Protein AF-A0A8B3N8U2-F1 (afdb_monomer_lite)

Radius of gyration: 18.82 Å; chains: 1; bounding box: 38×41×42 Å

Foldseek 3Di:
DDDPPPPQKDWPQADPPRDTDIDGFDWDDDPNDTGTPDDPVDDDDDDPPPDDDDFFAFDPDVVSVRDRDPDDDDD

Structure (mmCIF, N/CA/C/O backbone):
data_AF-A0A8B3N8U2-F1
#
_entry.id   AF-A0A8B3N8U2-F1
#
loop_
_atom_site.group_PDB
_atom_site.id
_atom_site.type_symbol
_atom_site.label_atom_id
_atom_site.label_alt_id
_atom_site.label_comp_id
_atom_site.label_asym_id
_atom_site.label_entity_id
_atom_site.label_seq_id
_atom_site.pdbx_PDB_ins_code
_atom_site.Cartn_x
_atom_site.Cartn_y
_atom_site.Cartn_z
_atom_site.occupancy
_atom_site.B_iso_or_equiv
_atom_site.auth_seq_id
_atom_site.auth_comp_id
_atom_site.auth_asym_id
_atom_site.auth_atom_id
_atom_site.pdbx_PDB_model_num
ATOM 1 N N . THR A 1 1 ? 8.386 28.192 12.763 1.00 37.44 1 THR A N 1
ATOM 2 C CA . THR A 1 1 ? 7.112 27.704 12.194 1.00 37.44 1 THR A CA 1
ATOM 3 C C . THR A 1 1 ? 7.442 26.729 11.083 1.00 37.44 1 THR A C 1
ATOM 5 O O . THR A 1 1 ? 7.883 27.151 10.028 1.00 37.44 1 THR A O 1
ATOM 8 N N . GLY A 1 2 ? 7.350 25.425 11.340 1.00 41.88 2 GLY A N 1
ATOM 9 C CA . GLY A 1 2 ? 7.742 24.422 10.345 1.00 41.88 2 GLY A CA 1
ATOM 10 C C . GLY A 1 2 ? 8.028 23.072 10.979 1.00 41.88 2 GLY A C 1
ATOM 11 O O . GLY A 1 2 ? 9.169 22.779 11.305 1.00 41.88 2 GLY A O 1
ATOM 12 N N . LEU A 1 3 ? 6.975 22.289 11.198 1.00 42.34 3 LEU A N 1
ATOM 13 C CA . LEU A 1 3 ? 7.068 20.849 11.422 1.00 42.34 3 LEU A CA 1
ATOM 14 C C . LEU A 1 3 ? 5.661 20.277 11.256 1.00 42.34 3 LEU A C 1
ATOM 16 O O . LEU A 1 3 ? 4.902 20.139 12.213 1.00 42.34 3 LEU A O 1
ATOM 20 N N . MET A 1 4 ? 5.281 19.991 10.011 1.00 44.97 4 MET A N 1
ATOM 21 C CA . MET A 1 4 ? 4.219 19.020 9.783 1.00 44.97 4 MET A CA 1
ATOM 22 C C . MET A 1 4 ? 4.811 17.649 10.103 1.00 44.97 4 MET A C 1
ATOM 24 O O . MET A 1 4 ? 5.299 16.953 9.223 1.00 44.97 4 MET A O 1
ATOM 28 N N . THR A 1 5 ? 4.796 17.276 11.384 1.00 49.25 5 THR A N 1
ATOM 29 C CA . THR A 1 5 ? 4.868 15.863 11.770 1.00 49.25 5 THR A CA 1
ATOM 30 C C . THR A 1 5 ? 3.487 15.264 11.485 1.00 49.25 5 THR A C 1
ATOM 32 O O . THR A 1 5 ? 2.684 14.968 12.366 1.00 49.25 5 THR A O 1
ATOM 35 N N . THR A 1 6 ? 3.099 15.246 10.213 1.00 51.84 6 THR A N 1
ATOM 36 C CA . THR A 1 6 ? 1.831 14.638 9.831 1.00 51.84 6 THR A CA 1
ATOM 37 C C . THR A 1 6 ? 2.124 13.158 9.741 1.00 51.84 6 THR A C 1
ATOM 39 O O . THR A 1 6 ? 2.688 12.702 8.757 1.00 51.84 6 THR A O 1
ATOM 42 N N . GLY A 1 7 ? 1.811 12.412 10.801 1.00 56.38 7 GLY A N 1
ATOM 43 C CA . GLY A 1 7 ? 1.741 10.961 10.704 1.00 56.38 7 GLY A CA 1
ATOM 44 C C . GLY A 1 7 ? 0.756 10.619 9.590 1.00 56.38 7 GLY A C 1
ATOM 45 O O . GLY A 1 7 ? -0.451 10.754 9.781 1.00 56.38 7 GLY A O 1
ATOM 46 N N . GLU A 1 8 ? 1.279 10.246 8.421 1.00 70.25 8 GLU A N 1
ATOM 47 C CA . GLU A 1 8 ? 0.520 9.830 7.230 1.00 70.25 8 GLU A CA 1
ATOM 48 C C . GLU A 1 8 ? -0.420 8.661 7.556 1.00 70.25 8 GLU A C 1
ATOM 50 O O . GLU A 1 8 ? -1.484 8.504 6.952 1.00 70.25 8 GLU A O 1
ATOM 55 N N . VAL A 1 9 ? -0.060 7.900 8.595 1.00 84.12 9 VAL A N 1
ATOM 56 C CA . VAL A 1 9 ? -0.852 6.837 9.199 1.00 84.12 9 VAL A CA 1
ATOM 57 C C . VAL A 1 9 ? -1.026 7.112 10.689 1.00 84.12 9 VAL A C 1
ATOM 59 O O . VAL A 1 9 ? -0.058 7.362 11.410 1.00 84.12 9 VAL A O 1
ATOM 62 N N . ARG A 1 10 ? -2.262 7.019 11.180 1.00 90.62 10 ARG A N 1
ATOM 63 C CA . ARG A 1 10 ? -2.574 7.106 12.609 1.00 90.62 10 ARG A CA 1
ATOM 64 C C . ARG A 1 10 ? -3.371 5.892 13.061 1.00 90.62 10 ARG A C 1
ATOM 66 O O . ARG A 1 10 ? -4.423 5.600 12.502 1.00 90.62 10 ARG A O 1
ATOM 73 N N . TYR A 1 11 ? -2.914 5.244 14.127 1.00 91.75 11 TYR A N 1
ATOM 74 C CA . TYR A 1 11 ? -3.685 4.203 14.800 1.00 91.75 11 TYR A CA 1
ATOM 75 C C . TYR A 1 11 ? -4.909 4.810 15.505 1.00 91.75 11 TYR A C 1
ATOM 77 O O . TYR A 1 11 ? -4.783 5.754 16.291 1.00 91.75 11 TYR A O 1
ATOM 85 N N . GLY A 1 12 ? -6.093 4.295 15.182 1.00 90.69 12 GLY A N 1
ATOM 86 C CA . GLY A 1 12 ? -7.382 4.730 15.723 1.00 90.69 12 GLY A CA 1
ATOM 87 C C . GLY A 1 12 ? -7.885 3.879 16.890 1.00 90.69 12 GLY A C 1
ATOM 88 O O . GLY A 1 12 ? -8.755 4.335 17.627 1.00 90.69 12 GLY A O 1
ATOM 89 N N . GLY A 1 13 ? -7.333 2.677 17.080 1.00 94.06 13 GLY A N 1
ATOM 90 C CA . GLY A 1 13 ? -7.740 1.737 18.124 1.00 94.06 13 GLY A CA 1
ATOM 91 C C . GLY A 1 13 ? -8.144 0.373 17.570 1.00 94.06 13 GLY A C 1
ATOM 92 O O . GLY A 1 13 ? -7.988 0.094 16.383 1.00 94.06 13 GLY A O 1
ATOM 93 N N . THR A 1 14 ? -8.684 -0.470 18.448 1.00 94.69 14 THR A N 1
ATOM 94 C CA . THR A 1 14 ? -9.229 -1.790 18.102 1.00 94.69 14 THR A CA 1
ATOM 95 C C . THR A 1 14 ? -10.733 -1.801 18.360 1.00 94.69 14 THR A C 1
ATOM 97 O O . THR A 1 14 ? -11.181 -1.413 19.440 1.00 94.69 14 THR A O 1
ATOM 100 N N . LEU A 1 15 ? -11.512 -2.237 17.373 1.00 91.69 15 LEU A N 1
ATOM 101 C CA . LEU A 1 15 ? -12.949 -2.480 17.494 1.00 91.69 15 LEU A CA 1
ATOM 102 C C . LEU A 1 15 ? -13.222 -3.909 17.994 1.00 91.69 15 LEU A C 1
ATOM 104 O O . LEU A 1 15 ? -12.330 -4.756 18.071 1.00 91.69 15 LEU A O 1
ATOM 108 N N . GLY A 1 16 ? -14.484 -4.196 18.320 1.00 89.06 16 GLY A N 1
ATOM 109 C CA . GLY A 1 16 ? -14.913 -5.543 18.701 1.00 89.06 16 GLY A CA 1
ATOM 110 C C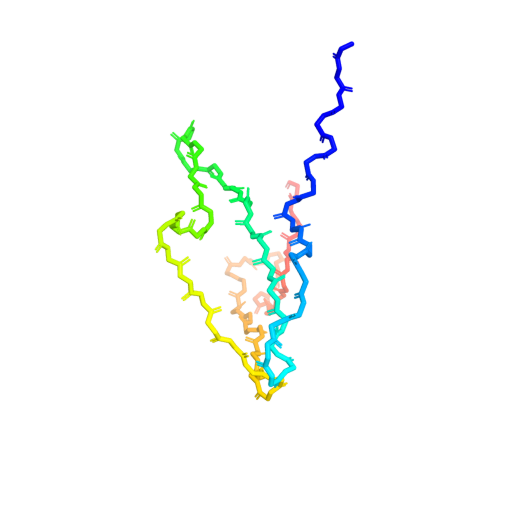 . GLY A 1 16 ? -14.521 -6.593 17.652 1.00 89.06 16 GLY A C 1
ATOM 111 O O . GLY A 1 16 ? -14.591 -6.339 16.453 1.00 89.06 16 GLY A O 1
ATOM 112 N N . GLY A 1 17 ? -14.087 -7.770 18.112 1.00 85.81 17 GLY A N 1
ATOM 113 C CA . GLY A 1 17 ? -13.605 -8.842 17.232 1.00 85.81 17 GLY A CA 1
ATOM 114 C C . GLY A 1 17 ? -12.140 -8.716 16.796 1.00 85.81 17 GLY A C 1
ATOM 115 O O . GLY A 1 17 ? -11.713 -9.478 15.937 1.00 85.81 17 GLY A O 1
ATOM 116 N N . GLY A 1 18 ? -11.368 -7.790 17.382 1.00 88.19 18 GLY A N 1
ATOM 117 C CA . GLY A 1 18 ? -9.926 -7.663 17.126 1.00 88.19 18 GLY A CA 1
ATOM 118 C C . GLY A 1 18 ? -9.578 -6.910 15.839 1.00 88.19 18 GLY A C 1
ATOM 119 O O . GLY A 1 18 ? -8.464 -7.034 15.342 1.00 88.19 18 GLY A O 1
ATOM 120 N N . ILE A 1 19 ? -10.522 -6.144 15.286 1.00 92.44 19 ILE A N 1
ATOM 121 C CA . ILE A 1 19 ? -10.302 -5.354 14.071 1.00 92.44 19 ILE A CA 1
ATOM 122 C C . ILE A 1 19 ? -9.570 -4.068 14.444 1.00 92.44 19 ILE A C 1
ATOM 124 O O . ILE A 1 19 ? -10.121 -3.206 15.131 1.00 92.44 19 ILE A O 1
ATOM 128 N N . GLU A 1 20 ? -8.341 -3.921 13.971 1.00 93.62 20 GLU A N 1
ATOM 129 C CA . GLU A 1 20 ? -7.582 -2.684 14.115 1.00 93.62 20 GLU A CA 1
ATOM 130 C C . GLU A 1 20 ? -8.053 -1.624 13.118 1.00 93.62 20 GLU A C 1
ATOM 132 O O . GLU A 1 20 ? -8.280 -1.901 11.940 1.00 93.62 20 GLU A O 1
ATOM 137 N N . VAL A 1 21 ? -8.169 -0.385 13.591 1.00 93.94 21 VAL A N 1
ATOM 138 C CA . VAL A 1 21 ? -8.563 0.762 12.774 1.00 93.94 21 VAL A CA 1
ATOM 139 C C . VAL A 1 21 ? -7.368 1.675 12.584 1.00 93.94 21 VAL A C 1
ATOM 141 O O . VAL A 1 21 ? -6.769 2.157 13.546 1.00 93.94 21 VAL A O 1
ATOM 144 N N . TRP A 1 22 ? -7.075 1.969 11.323 1.00 92.88 22 TRP A N 1
ATOM 145 C CA . TRP A 1 22 ? -6.004 2.861 10.907 1.00 92.88 22 TRP A CA 1
ATOM 146 C C . TRP A 1 22 ? -6.591 3.999 10.072 1.00 92.88 22 TRP A C 1
ATOM 148 O O . TRP A 1 22 ? -7.423 3.777 9.195 1.00 92.88 22 TRP A O 1
ATOM 158 N N . 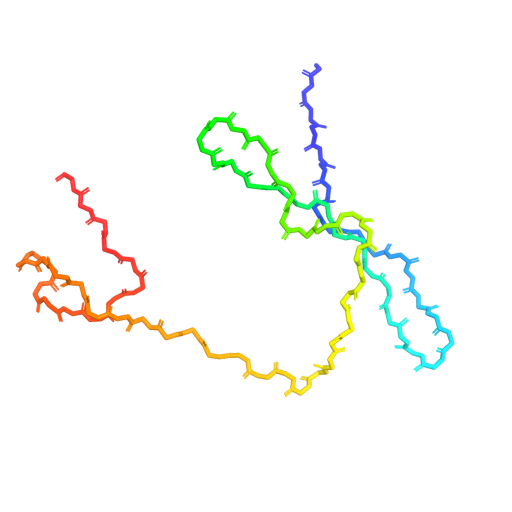VAL A 1 23 ? -6.168 5.231 10.350 1.00 92.31 23 VAL A N 1
ATOM 159 C CA . VAL A 1 23 ? -6.518 6.418 9.566 1.00 92.31 23 VAL A CA 1
ATOM 160 C C . VAL A 1 23 ? -5.346 6.735 8.646 1.00 92.31 23 VAL A C 1
ATOM 162 O O . VAL A 1 23 ? -4.272 7.088 9.130 1.00 92.31 23 VAL A O 1
ATOM 165 N N . TYR A 1 24 ? -5.564 6.623 7.337 1.00 91.12 24 TYR A N 1
ATOM 166 C CA . TYR A 1 24 ? -4.577 6.901 6.293 1.00 91.12 24 TYR A CA 1
ATOM 167 C C . TYR A 1 24 ? -4.911 8.227 5.598 1.00 91.12 24 TYR A C 1
ATOM 169 O O . TYR A 1 24 ? -6.030 8.406 5.118 1.00 91.12 24 TYR A O 1
ATOM 177 N N . LYS A 1 25 ? -3.977 9.185 5.596 1.00 8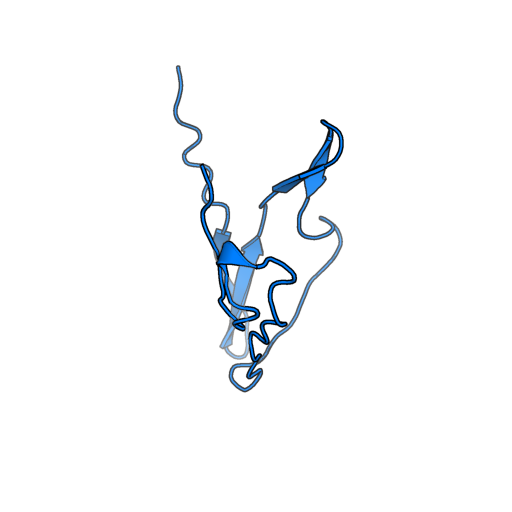9.94 25 LYS A N 1
ATOM 178 C CA . LYS A 1 25 ? -4.169 10.543 5.038 1.00 89.94 25 LYS A CA 1
ATOM 179 C C . LYS A 1 25 ? -3.008 10.991 4.150 1.00 89.94 25 LYS A C 1
ATOM 181 O O . LYS A 1 25 ? -2.688 12.177 4.087 1.00 89.94 25 LYS A O 1
ATOM 186 N N . ASP A 1 26 ? -2.381 10.033 3.491 1.00 90.38 26 ASP A N 1
ATOM 187 C CA . ASP A 1 26 ? -1.287 10.287 2.568 1.00 90.38 26 ASP A CA 1
ATOM 188 C C . ASP A 1 26 ? -1.785 10.890 1.242 1.00 90.38 26 ASP A C 1
ATOM 190 O O . ASP A 1 26 ? -2.950 10.727 0.846 1.00 90.38 26 ASP A O 1
ATOM 194 N N . TYR A 1 27 ? -0.896 11.587 0.543 1.00 91.31 27 TYR A N 1
ATOM 195 C CA . TYR A 1 27 ? -1.176 12.248 -0.723 1.00 91.31 27 TYR A CA 1
ATOM 196 C C . TYR A 1 27 ? -0.007 12.119 -1.699 1.00 91.31 27 TYR A C 1
ATOM 198 O O . TYR A 1 27 ? 1.154 12.014 -1.322 1.00 91.31 27 TYR A O 1
ATOM 206 N N . TYR A 1 28 ? -0.319 12.186 -2.986 1.00 90.31 28 TYR A N 1
ATOM 207 C CA . TYR A 1 28 ? 0.663 12.243 -4.058 1.00 90.31 28 TYR A CA 1
ATOM 208 C C . TYR A 1 28 ? 0.372 13.437 -4.965 1.00 90.31 28 TYR A C 1
ATOM 210 O O . TYR A 1 28 ? -0.760 13.915 -5.060 1.00 90.31 28 TYR A O 1
ATOM 218 N N . THR A 1 29 ? 1.404 13.942 -5.634 1.00 94.56 29 THR A N 1
ATOM 219 C CA . THR A 1 29 ? 1.265 15.073 -6.556 1.00 94.56 29 THR A CA 1
ATOM 220 C C . THR A 1 29 ? 1.280 14.563 -7.987 1.00 94.56 29 THR A C 1
ATOM 222 O O . THR A 1 29 ? 2.248 13.937 -8.412 1.00 94.56 29 THR A O 1
ATOM 225 N N . VAL A 1 30 ? 0.236 14.878 -8.753 1.00 91.75 30 VAL A N 1
ATOM 226 C CA . VAL A 1 30 ? 0.183 14.626 -10.200 1.00 91.75 30 VAL A CA 1
ATOM 227 C C . VAL A 1 30 ? -0.241 15.896 -10.909 1.00 91.75 30 VAL A C 1
ATOM 229 O O . VAL A 1 30 ? -1.208 16.547 -10.521 1.00 91.75 30 VAL A O 1
ATOM 232 N N . ASN A 1 31 ? 0.509 16.266 -11.950 1.00 94.00 31 ASN A N 1
ATOM 233 C CA . ASN A 1 31 ? 0.274 17.473 -12.747 1.00 94.00 31 ASN A CA 1
ATOM 234 C C . ASN A 1 31 ? 0.172 18.755 -11.896 1.00 94.00 31 ASN A C 1
ATOM 236 O O . ASN A 1 31 ? -0.637 19.634 -12.177 1.00 94.00 31 ASN A O 1
ATOM 240 N N . GLY A 1 32 ? 0.967 18.844 -10.823 1.00 92.00 32 GLY A N 1
ATOM 241 C CA . GLY A 1 32 ? 0.967 19.982 -9.896 1.00 92.00 32 GLY A CA 1
ATOM 242 C C . GLY A 1 32 ? -0.212 20.025 -8.917 1.00 92.00 32 GLY A C 1
ATOM 243 O O . GLY A 1 32 ? -0.270 20.932 -8.092 1.00 92.00 32 GLY A O 1
ATOM 244 N N . SER A 1 33 ? -1.127 19.054 -8.970 1.00 93.19 33 SER A N 1
ATOM 245 C CA . SER A 1 33 ? -2.254 18.942 -8.044 1.00 93.19 33 SER A CA 1
ATOM 246 C C . SER A 1 33 ? -1.988 17.894 -6.965 1.00 93.19 33 SER A C 1
ATOM 248 O O . SER A 1 33 ? -1.547 16.780 -7.262 1.00 93.19 33 SER A O 1
ATOM 250 N N . VAL A 1 34 ? -2.292 18.245 -5.713 1.00 92.00 34 VAL A N 1
ATOM 251 C CA . VAL A 1 34 ? -2.239 17.330 -4.567 1.00 92.00 34 VAL A CA 1
ATOM 252 C C . VAL A 1 34 ? -3.476 16.437 -4.587 1.00 92.00 34 VAL A C 1
ATOM 254 O O . VAL A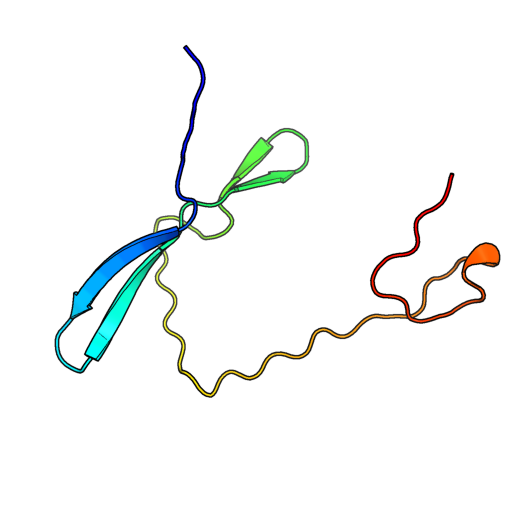 1 34 ? -4.604 16.922 -4.503 1.00 92.00 34 VAL A O 1
ATOM 257 N N . THR A 1 35 ? -3.259 15.129 -4.687 1.00 91.62 35 THR A N 1
ATOM 258 C CA . THR A 1 35 ? -4.308 14.111 -4.789 1.00 91.62 35 THR A CA 1
ATOM 259 C C . THR A 1 35 ? -4.198 13.140 -3.615 1.00 91.62 35 THR A C 1
ATOM 261 O O . THR A 1 35 ? -3.098 12.671 -3.324 1.00 91.62 35 THR A O 1
ATOM 264 N N . PRO A 1 36 ? -5.297 12.818 -2.912 1.00 90.75 36 PRO A N 1
ATOM 265 C CA . PRO A 1 36 ? -5.242 11.841 -1.831 1.00 90.75 36 PRO A CA 1
ATOM 266 C C . PRO A 1 36 ? -4.972 10.434 -2.387 1.00 90.75 36 PRO A C 1
ATOM 268 O O . PRO A 1 36 ? -5.542 10.056 -3.410 1.00 90.75 36 PRO A O 1
ATOM 271 N N . PHE A 1 37 ? -4.137 9.641 -1.704 1.00 90.56 37 PHE A N 1
ATOM 272 C CA . PHE A 1 37 ? -3.856 8.254 -2.113 1.00 90.56 37 PHE A CA 1
ATOM 273 C C . PHE A 1 37 ? -5.092 7.344 -2.035 1.00 90.56 37 PHE A C 1
ATOM 275 O O . PHE A 1 37 ? -5.224 6.397 -2.806 1.00 90.56 37 PHE A O 1
ATOM 282 N N . MET A 1 38 ? -5.995 7.628 -1.095 1.00 90.75 38 MET A N 1
ATOM 283 C CA . MET A 1 38 ? -7.279 6.951 -0.927 1.00 90.75 38 MET A CA 1
ATOM 284 C C . MET A 1 38 ? -8.380 8.006 -0.832 1.00 90.75 38 MET A C 1
ATOM 286 O O . MET A 1 38 ? -8.198 9.043 -0.193 1.00 90.75 38 MET A O 1
ATOM 290 N N . SER A 1 39 ? -9.536 7.746 -1.444 1.00 92.25 39 SER A N 1
ATOM 291 C CA . SER A 1 39 ? -10.720 8.592 -1.272 1.00 92.25 39 SER A CA 1
ATOM 292 C C . SER A 1 39 ? -11.039 8.752 0.225 1.00 92.25 39 SER A C 1
ATOM 294 O O . SER A 1 39 ? -11.179 7.748 0.922 1.00 92.25 39 SER A O 1
ATOM 296 N N . PRO A 1 40 ? -11.229 9.984 0.742 1.00 90.31 40 PRO A N 1
ATOM 297 C CA . PRO A 1 40 ? -11.575 10.206 2.151 1.00 90.31 40 PRO A CA 1
ATOM 298 C C . PRO A 1 40 ? -12.923 9.611 2.587 1.00 90.31 40 PRO A C 1
ATOM 300 O O . PRO A 1 40 ? -13.270 9.688 3.764 1.00 90.31 40 PRO A O 1
ATOM 303 N N . LYS A 1 41 ? -13.718 9.103 1.639 1.00 94.44 41 LYS A N 1
ATOM 304 C CA . LYS A 1 41 ? -15.031 8.492 1.874 1.00 94.44 41 LYS A CA 1
ATOM 305 C C . LYS A 1 41 ? -14.978 6.963 1.873 1.00 94.44 41 LYS A C 1
ATOM 307 O O . LYS A 1 41 ? -15.992 6.338 2.174 1.00 94.44 41 LYS A O 1
ATOM 312 N N . ASP A 1 42 ? -13.829 6.382 1.543 1.00 95.00 42 ASP A N 1
ATOM 313 C CA . ASP A 1 42 ? -13.688 4.947 1.335 1.00 95.00 42 ASP A CA 1
ATOM 314 C C . ASP A 1 42 ? -13.045 4.292 2.560 1.00 95.00 42 ASP A C 1
ATOM 316 O O . ASP A 1 42 ? -12.258 4.902 3.286 1.00 95.00 42 ASP A O 1
ATOM 320 N N . VAL A 1 43 ? -13.383 3.021 2.782 1.00 94.06 43 VAL A N 1
ATOM 321 C CA . VAL A 1 43 ? -12.796 2.184 3.832 1.00 94.06 43 VAL A CA 1
ATOM 322 C C . VAL A 1 43 ? -12.329 0.886 3.194 1.00 94.06 43 VAL A C 1
ATOM 324 O O . VAL A 1 43 ? -13.106 0.204 2.526 1.00 94.06 43 VAL A O 1
ATOM 327 N N . VAL A 1 44 ? -11.065 0.531 3.416 1.00 93.44 44 VAL A N 1
ATOM 328 C CA . VAL A 1 44 ? -10.478 -0.720 2.928 1.00 93.44 44 VAL A CA 1
ATOM 329 C C . VAL A 1 44 ? -10.320 -1.689 4.090 1.00 93.44 44 VAL A C 1
ATOM 331 O O . VAL A 1 44 ? -9.685 -1.374 5.093 1.00 93.44 44 VAL A O 1
ATOM 334 N N . LEU A 1 45 ? -10.879 -2.887 3.930 1.00 92.88 45 LEU A N 1
ATOM 335 C CA . LEU A 1 45 ? -10.666 -4.013 4.832 1.00 92.88 45 LEU A CA 1
ATOM 336 C C . LEU A 1 45 ? -9.663 -4.972 4.192 1.00 92.88 45 LEU A C 1
ATOM 338 O O . LEU A 1 45 ? -9.803 -5.340 3.027 1.00 92.88 45 LEU A O 1
ATOM 342 N N . THR A 1 46 ? -8.660 -5.381 4.961 1.00 91.12 46 THR A N 1
ATOM 343 C CA . THR A 1 46 ? -7.647 -6.351 4.537 1.00 91.12 46 THR A CA 1
ATOM 344 C C . THR A 1 46 ? -7.408 -7.380 5.638 1.00 91.12 46 THR A C 1
ATOM 346 O O . THR A 1 46 ? -7.727 -7.140 6.802 1.00 91.12 46 THR A O 1
ATOM 349 N N . GLY A 1 47 ? -6.877 -8.542 5.259 1.00 89.00 47 GLY A N 1
ATOM 350 C CA . GLY A 1 47 ? -6.553 -9.635 6.170 1.00 89.00 47 GLY A CA 1
ATOM 351 C C . GLY A 1 47 ? -5.061 -9.976 6.145 1.00 89.00 47 GLY A C 1
ATOM 352 O O . GLY A 1 47 ? -4.374 -9.670 5.169 1.00 89.00 47 GLY A O 1
ATOM 353 N N . PRO A 1 48 ? -4.550 -10.678 7.171 1.00 85.94 48 PRO A N 1
ATOM 354 C CA . PRO A 1 48 ? -3.124 -10.998 7.299 1.00 85.94 48 PRO A CA 1
ATOM 355 C C . PRO A 1 48 ? -2.583 -11.896 6.172 1.00 85.94 48 PRO A C 1
ATOM 357 O O . PRO A 1 48 ? -1.379 -11.954 5.955 1.00 85.94 48 PRO A O 1
ATOM 360 N N . ASN A 1 49 ? -3.465 -12.582 5.439 1.00 90.56 49 ASN A N 1
ATOM 361 C CA . ASN A 1 49 ? -3.095 -13.524 4.382 1.00 90.56 49 ASN A CA 1
ATOM 362 C C . ASN A 1 49 ? -3.058 -12.896 2.977 1.00 90.56 49 ASN A C 1
ATOM 364 O O . ASN A 1 49 ? -2.890 -13.617 1.995 1.00 90.56 49 ASN 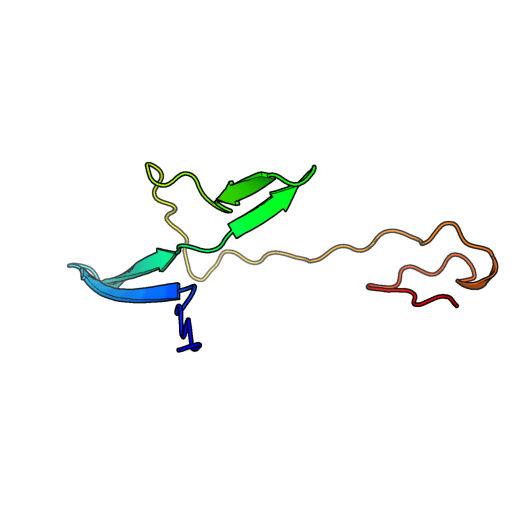A O 1
ATOM 368 N N . VAL A 1 50 ? -3.220 -11.573 2.849 1.00 89.50 50 VAL A N 1
ATOM 369 C CA . VAL A 1 50 ? -3.038 -10.884 1.564 1.00 89.50 50 VAL A CA 1
ATOM 370 C C . VAL A 1 50 ? -1.540 -10.780 1.269 1.00 89.50 50 VAL A C 1
ATOM 372 O O . VAL A 1 50 ? -0.845 -9.913 1.793 1.00 89.50 50 VAL A O 1
ATOM 375 N N . GLN A 1 51 ? -1.035 -11.681 0.425 1.00 89.44 51 GLN A N 1
ATOM 376 C CA . GLN A 1 51 ? 0.362 -11.700 -0.012 1.00 89.44 51 GLN A CA 1
ATOM 377 C C . GLN A 1 51 ? 0.488 -11.069 -1.401 1.00 89.44 51 GLN A C 1
ATOM 379 O O . GLN A 1 51 ? 0.203 -11.698 -2.418 1.00 89.44 51 GLN A O 1
ATOM 384 N N . GLY A 1 52 ? 0.897 -9.803 -1.443 1.00 88.62 52 GLY A N 1
ATOM 385 C CA . GLY A 1 52 ? 1.222 -9.120 -2.693 1.00 88.62 52 GLY A CA 1
ATOM 386 C C . GLY A 1 52 ? 2.660 -9.397 -3.137 1.00 88.62 52 GLY A C 1
ATOM 387 O O . GLY A 1 52 ? 3.573 -9.401 -2.312 1.00 88.62 52 GLY A O 1
ATOM 388 N N . TYR A 1 53 ? 2.873 -9.552 -4.444 1.00 93.44 53 TYR A N 1
ATOM 389 C CA . TYR A 1 53 ? 4.205 -9.568 -5.053 1.00 93.44 53 TYR A CA 1
ATOM 390 C C . TYR A 1 53 ? 4.472 -8.247 -5.773 1.00 93.44 53 TYR A C 1
ATOM 392 O O . TYR A 1 53 ? 3.604 -7.719 -6.469 1.00 93.44 53 TYR A O 1
ATOM 400 N N . ARG A 1 54 ? 5.689 -7.716 -5.625 1.00 93.31 54 ARG A N 1
ATOM 401 C CA . ARG A 1 54 ? 6.174 -6.603 -6.448 1.00 93.31 54 ARG A CA 1
ATOM 402 C C . ARG A 1 54 ? 6.885 -7.185 -7.662 1.00 93.31 54 ARG A C 1
ATOM 404 O O . ARG A 1 54 ? 7.984 -7.716 -7.532 1.00 93.31 54 ARG A O 1
ATOM 411 N N . CYS A 1 55 ? 6.239 -7.107 -8.816 1.00 93.50 55 CYS A N 1
ATOM 412 C CA . CYS A 1 55 ? 6.786 -7.598 -10.074 1.00 93.50 55 CYS A CA 1
ATOM 413 C C . CYS A 1 55 ? 7.421 -6.433 -10.842 1.00 93.50 55 CYS A C 1
ATOM 415 O O . CYS A 1 55 ? 6.762 -5.418 -11.065 1.00 93.50 55 CYS A O 1
ATOM 417 N N . PHE A 1 56 ? 8.681 -6.584 -11.253 1.00 95.88 56 PHE A N 1
ATOM 418 C CA . PHE A 1 56 ? 9.424 -5.570 -12.003 1.00 95.88 56 PHE A CA 1
ATOM 419 C C . PHE A 1 56 ? 9.660 -6.053 -13.433 1.00 95.88 56 PHE A C 1
ATOM 421 O O . PHE A 1 56 ? 10.144 -7.163 -13.644 1.00 95.88 56 PHE A O 1
ATOM 428 N N . GLY A 1 57 ? 9.278 -5.229 -14.408 1.00 94.06 57 GLY A N 1
ATOM 429 C CA . GLY A 1 57 ? 9.554 -5.490 -15.818 1.00 94.06 57 GLY A CA 1
ATOM 430 C C . GLY A 1 57 ? 10.987 -5.125 -16.199 1.00 94.06 57 GLY A C 1
ATOM 431 O O . GLY A 1 57 ? 11.665 -4.380 -15.492 1.00 94.06 57 GLY A O 1
ATOM 432 N N . THR A 1 58 ? 11.429 -5.631 -17.347 1.00 95.69 58 THR A N 1
ATOM 433 C CA . THR A 1 58 ? 12.708 -5.264 -17.962 1.00 95.69 58 THR A CA 1
ATOM 434 C C . THR A 1 58 ? 12.790 -3.766 -18.251 1.00 95.69 58 THR A C 1
ATOM 436 O O . THR A 1 58 ? 11.843 -3.166 -18.764 1.00 95.69 58 THR A O 1
ATOM 439 N N . ILE A 1 59 ? 13.956 -3.174 -17.989 1.00 94.69 59 ILE A N 1
ATOM 440 C CA . ILE A 1 59 ? 14.253 -1.783 -18.330 1.00 94.69 59 ILE A CA 1
ATOM 441 C C . ILE A 1 59 ? 14.755 -1.705 -19.775 1.00 94.69 59 ILE A C 1
ATOM 443 O O . ILE A 1 59 ? 15.790 -2.271 -20.116 1.00 94.69 59 ILE A O 1
ATOM 447 N N . VAL A 1 60 ? 14.042 -0.974 -20.638 1.00 93.31 60 VAL A N 1
ATOM 448 C CA . VAL A 1 60 ? 14.396 -0.801 -22.061 1.00 93.31 60 VAL A CA 1
ATOM 449 C C . VAL A 1 60 ? 15.458 0.297 -22.227 1.00 93.31 60 VAL A C 1
ATOM 451 O O . VAL A 1 60 ? 15.222 1.338 -22.834 1.00 93.31 60 VAL A O 1
ATOM 454 N N . ASP A 1 61 ? 16.637 0.070 -21.651 1.00 90.31 61 ASP A N 1
ATOM 455 C CA . ASP A 1 61 ? 17.823 0.920 -21.787 1.00 90.31 61 ASP A CA 1
ATOM 456 C C . ASP A 1 61 ? 19.056 0.033 -21.992 1.00 90.31 61 ASP A C 1
ATOM 458 O O . ASP A 1 61 ? 19.299 -0.901 -21.227 1.00 90.31 61 ASP A O 1
ATOM 462 N N . VAL A 1 62 ? 19.864 0.344 -23.009 1.00 91.88 62 VAL A N 1
ATOM 463 C CA . VAL A 1 62 ? 21.119 -0.370 -23.297 1.00 91.88 62 VAL A CA 1
ATOM 464 C C . VAL A 1 62 ? 22.110 -0.299 -22.132 1.00 91.88 62 VAL A C 1
ATOM 466 O O . VAL A 1 62 ? 22.853 -1.251 -21.911 1.00 91.88 62 VAL A O 1
ATOM 469 N N . HIS A 1 63 ? 22.095 0.785 -21.349 1.00 91.19 63 HIS A N 1
ATOM 470 C CA . HIS A 1 63 ? 22.957 0.944 -20.172 1.00 91.19 63 HIS A CA 1
ATOM 471 C C . HIS A 1 63 ? 22.473 0.110 -18.985 1.00 91.19 63 HIS A C 1
ATOM 473 O O . HIS A 1 63 ? 23.275 -0.254 -18.131 1.00 91.19 63 HIS A O 1
ATOM 479 N N . ALA A 1 64 ? 21.179 -0.215 -18.952 1.00 91.25 64 ALA A N 1
ATOM 480 C CA . ALA A 1 64 ? 20.607 -1.156 -17.996 1.00 91.25 64 ALA A CA 1
ATOM 481 C C . ALA A 1 64 ? 20.745 -2.614 -18.468 1.00 91.25 64 ALA A C 1
ATOM 483 O O . ALA A 1 64 ? 20.270 -3.515 -17.788 1.00 91.25 64 ALA A O 1
ATOM 484 N N . GLN A 1 65 ? 21.348 -2.846 -19.644 1.00 92.62 65 GLN A N 1
ATOM 485 C CA . GLN A 1 65 ? 21.531 -4.162 -20.263 1.00 92.62 65 GLN A CA 1
ATOM 486 C C . GLN A 1 65 ? 20.243 -4.993 -20.380 1.00 92.62 65 GLN A C 1
ATOM 488 O O . GLN A 1 65 ? 20.306 -6.215 -20.454 1.00 92.62 65 GLN A O 1
ATOM 493 N N . PHE A 1 66 ? 19.078 -4.341 -20.437 1.00 92.00 66 PHE A N 1
ATOM 494 C CA . PHE A 1 66 ? 17.774 -5.014 -20.445 1.00 92.00 66 PHE A CA 1
ATOM 495 C C . PHE A 1 66 ? 17.505 -5.884 -19.202 1.00 92.00 66 PHE A C 1
ATOM 497 O O . PHE A 1 66 ? 16.726 -6.838 -19.253 1.00 92.00 66 PHE A O 1
ATOM 504 N N . GLU A 1 67 ? 18.100 -5.529 -18.064 1.00 92.94 67 GLU A N 1
ATOM 505 C CA . GLU A 1 67 ? 17.847 -6.189 -16.787 1.00 92.94 67 GLU A CA 1
ATOM 506 C C . GLU A 1 67 ? 16.511 -5.751 -16.164 1.00 92.94 67 GLU A C 1
ATOM 508 O O . GLU A 1 67 ? 16.037 -4.621 -16.336 1.00 92.94 67 GLU A O 1
ATOM 513 N N . ALA A 1 68 ? 15.890 -6.661 -15.413 1.00 93.81 68 ALA A N 1
ATOM 514 C CA . ALA A 1 68 ? 14.678 -6.395 -14.639 1.00 93.81 68 ALA A CA 1
ATOM 515 C C . ALA A 1 68 ? 15.054 -5.906 -13.233 1.00 93.81 68 ALA A C 1
ATOM 517 O O . ALA A 1 68 ? 15.096 -6.673 -12.270 1.00 93.81 68 ALA A O 1
ATOM 518 N N . LEU A 1 69 ? 15.365 -4.614 -13.125 1.00 93.31 69 LEU A N 1
ATOM 519 C CA . LEU A 1 69 ? 15.780 -3.984 -11.872 1.00 93.31 69 LEU A CA 1
ATOM 520 C C . LEU A 1 69 ? 14.628 -3.181 -11.244 1.00 93.31 69 LEU A C 1
ATOM 522 O O . LEU A 1 69 ? 13.846 -2.570 -11.972 1.00 93.31 69 LEU A O 1
ATOM 526 N N . PRO A 1 70 ? 14.538 -3.099 -9.901 1.00 92.38 70 PRO A N 1
ATOM 527 C CA . PRO A 1 70 ? 13.530 -2.271 -9.238 1.00 92.38 70 PRO A CA 1
ATOM 528 C C . PRO A 1 70 ? 13.649 -0.776 -9.559 1.00 92.38 70 PRO A C 1
ATOM 530 O O . PRO A 1 70 ? 12.637 -0.095 -9.704 1.00 92.38 70 PRO A O 1
ATOM 533 N N . ILE A 1 71 ? 14.883 -0.269 -9.644 1.00 93.12 71 ILE A N 1
ATOM 534 C CA . ILE A 1 71 ? 15.236 1.109 -10.007 1.00 93.12 71 ILE A CA 1
ATOM 535 C C . ILE A 1 71 ? 16.593 1.066 -10.724 1.00 93.12 71 ILE A C 1
ATOM 537 O O . ILE A 1 71 ? 17.506 0.385 -10.259 1.00 93.12 71 ILE A O 1
ATOM 541 N N . PHE A 1 72 ? 16.744 1.826 -11.812 1.00 94.19 72 PHE A N 1
ATOM 542 C CA . PHE A 1 72 ? 18.025 2.060 -12.487 1.00 94.19 72 PHE A CA 1
ATOM 543 C C . PHE A 1 72 ? 18.331 3.567 -12.512 1.00 94.19 72 PHE A C 1
ATOM 545 O O . PHE A 1 72 ? 17.712 4.298 -13.289 1.00 94.19 72 PHE A O 1
ATOM 552 N N . PRO A 1 73 ? 19.225 4.066 -11.639 1.00 92.44 73 PRO A N 1
ATOM 553 C CA . PRO A 1 73 ? 19.611 5.470 -11.646 1.00 92.44 73 PRO A CA 1
ATOM 554 C C . PRO A 1 73 ? 20.53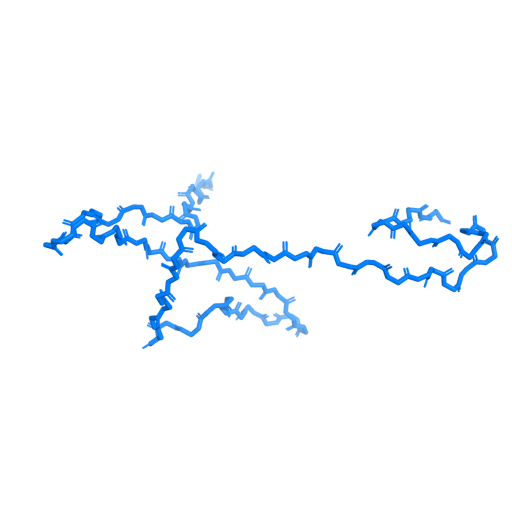6 5.763 -12.832 1.00 92.44 73 PRO A C 1
ATOM 556 O O . PRO A 1 73 ? 21.501 5.038 -13.074 1.00 92.44 73 PRO A O 1
ATOM 559 N N . ARG A 1 74 ? 20.267 6.860 -13.541 1.00 84.81 74 ARG A N 1
ATOM 560 C CA . ARG A 1 74 ? 21.077 7.343 -14.663 1.00 84.81 74 ARG A CA 1
ATOM 561 C C . ARG A 1 74 ? 21.388 8.827 -14.468 1.00 84.81 74 ARG A C 1
ATOM 563 O O . ARG A 1 74 ? 20.533 9.562 -13.979 1.00 84.81 74 ARG A O 1
ATOM 570 N N . ASN A 1 75 ? 22.615 9.216 -14.809 1.00 75.50 75 ASN A N 1
ATOM 571 C CA . ASN A 1 75 ? 23.077 10.606 -14.861 1.00 75.50 75 ASN A CA 1
ATOM 572 C C . ASN A 1 75 ? 22.858 11.175 -16.265 1.00 75.50 75 ASN A C 1
ATOM 574 O O . ASN A 1 75 ? 23.122 10.414 -17.229 1.00 75.50 75 ASN A O 1
#

Secondary structure (DSSP, 8-state):
-------SEEEEEEETTTEEEEEE--EEEETTEEEESS-TT------TT-------PPP--GGGTT---S-----

pLDDT: mean 87.02, std 13.74, range [37.44, 95.88]

Sequence (75 aa):
TGLMTTGEVRYGGTLGGGIEVWVYKDYYTVNGSVTPFMSPKDVVLTGPNVQGYRCFGTIVDVHAQFEALPIFPRN